Protein AF-W8TJI7-F1 (afdb_monomer_lite)

Secondary structure (DSSP, 8-state):
-PPPHHHHHHHHHHHHHHHH-----GGG---SS-GGG-S----HHHHHHHHHHHS----HHHHHHHHHHHHHHHHHHHHHHHHHHHHS-----HHHHHHHHHHHHHHHHHHHHHTT--HHHHHHHHHHHHHHH-TTS--HHHHHS---

Foldseek 3Di:
DDDDPVVVVVVVVVVVCVVPVDDDDCPPDPDPDDCPVPDDDDDQQNVLVVLVVPDDDDALVVLCVVLVVQLVVLVVVLVVLVCCVPPVVDPDDPVSNVVSVVSNSSSVSSNCVSVVHRPVVVVVVVVVVVCVQQVPHDDPVSVVVDDD

Sequence (148 aa):
MMLSKAQQHDLKECETMMETGEEKDCSLCSCNGCLADVITEMSFEKYQLEAERTAGSLDDRNRFLNFSMGLAGEAGEVVDYLKKVLWHGHEMDQDKLKKELGDVLWYVATIATTADLDLSEIAIANIEKLKKRYPEGFDEEKSIKRTE

Radius of gyration: 23.28 Å; chains: 1; bounding box: 67×34×43 Å

pLDDT: mean 82.6, std 20.75, range [37.5, 98.75]

Organism: NCBI:txid1286171

InterPro domains:
  IPR004518 NTP pyrophosphohydrolase MazG-like domain [PF03819] (70-138)
  IPR011379 NTP Pyrophosphohydrolase MazG-related, GP37 [cd11541] (46-134)
  IPR052555 dCTP Pyrophosphatase [PTHR46523] (66-148)

Structure (mmCIF, N/CA/C/O backbone):
data_AF-W8TJI7-F1
#
_entry.id   AF-W8TJI7-F1
#
loop_
_atom_site.group_PDB
_atom_site.id
_atom_site.type_symbol
_atom_site.label_atom_id
_atom_site.label_alt_id
_atom_site.label_comp_id
_atom_site.label_asym_id
_atom_site.label_entity_id
_atom_site.label_seq_id
_atom_site.pdbx_PDB_ins_code
_atom_site.Cartn_x
_atom_site.Cartn_y
_atom_site.Cartn_z
_atom_site.occupancy
_atom_site.B_iso_or_equiv
_atom_site.auth_seq_id
_atom_site.auth_comp_id
_atom_site.auth_asym_id
_atom_site.auth_atom_id
_atom_site.pdbx_PDB_model_num
ATOM 1 N N . MET A 1 1 ? 35.767 12.946 -4.001 1.00 41.53 1 MET A N 1
ATOM 2 C CA . MET A 1 1 ? 36.761 13.624 -3.137 1.00 41.53 1 MET A CA 1
ATOM 3 C C . MET A 1 1 ? 37.254 12.594 -2.131 1.00 41.53 1 MET A C 1
ATOM 5 O O . MET A 1 1 ? 36.415 12.027 -1.449 1.00 41.53 1 MET A O 1
ATOM 9 N N . MET A 1 2 ? 38.549 12.262 -2.099 1.00 37.50 2 MET A N 1
ATOM 10 C CA . MET A 1 2 ? 39.071 11.323 -1.094 1.00 37.50 2 MET A CA 1
ATOM 11 C C . MET A 1 2 ? 39.173 12.029 0.259 1.00 37.50 2 MET A C 1
ATOM 13 O O . MET A 1 2 ? 39.736 13.119 0.337 1.00 37.50 2 MET A O 1
ATOM 17 N N . LEU A 1 3 ? 38.623 11.409 1.303 1.00 47.28 3 LEU A N 1
ATOM 18 C CA . LEU A 1 3 ? 38.747 11.880 2.681 1.00 47.28 3 LEU A CA 1
ATOM 19 C C . LEU A 1 3 ? 40.212 11.835 3.126 1.00 47.28 3 LEU A C 1
ATOM 21 O O . LEU A 1 3 ? 40.950 10.913 2.766 1.00 47.28 3 LEU A O 1
ATOM 25 N N . SER A 1 4 ? 40.631 12.830 3.903 1.00 47.62 4 SER A N 1
ATOM 26 C CA . SER A 1 4 ? 41.978 12.891 4.473 1.00 47.62 4 SER A CA 1
ATOM 27 C C . SER A 1 4 ? 42.238 11.714 5.425 1.00 47.62 4 SER A C 1
ATOM 29 O O . SER A 1 4 ? 41.311 11.105 5.956 1.00 47.62 4 SER A O 1
ATOM 31 N N . LYS A 1 5 ? 43.513 11.385 5.671 1.00 52.94 5 LYS A N 1
ATOM 32 C CA . LYS A 1 5 ? 43.888 10.269 6.561 1.00 52.94 5 LYS A CA 1
ATOM 33 C C . LYS A 1 5 ? 43.371 10.434 7.996 1.00 52.94 5 LYS A C 1
ATOM 35 O O . LYS A 1 5 ? 43.099 9.427 8.633 1.00 52.94 5 LYS A O 1
ATOM 40 N N . ALA A 1 6 ? 43.208 11.672 8.469 1.00 50.75 6 ALA A N 1
ATOM 41 C CA . ALA A 1 6 ? 42.588 11.960 9.762 1.00 50.75 6 ALA A CA 1
ATOM 42 C C . ALA A 1 6 ? 41.098 11.578 9.754 1.00 50.75 6 ALA A C 1
ATOM 44 O O . ALA A 1 6 ? 40.656 10.805 10.590 1.00 50.75 6 ALA A O 1
ATOM 45 N N . GLN A 1 7 ? 40.366 11.976 8.709 1.00 53.03 7 GLN A N 1
ATOM 46 C CA . GLN A 1 7 ? 38.945 11.638 8.552 1.00 53.03 7 GLN A CA 1
ATOM 47 C C . GLN A 1 7 ? 38.700 10.127 8.389 1.00 53.03 7 GLN A C 1
ATOM 49 O O . GLN A 1 7 ? 37.669 9.623 8.815 1.00 53.03 7 GLN A O 1
ATOM 54 N N . GLN A 1 8 ? 39.638 9.388 7.784 1.00 52.72 8 GLN A N 1
ATOM 55 C CA . GLN A 1 8 ? 39.550 7.923 7.679 1.00 52.72 8 GLN A CA 1
ATOM 56 C C . GLN A 1 8 ? 39.871 7.200 8.998 1.00 52.72 8 GLN A C 1
ATOM 58 O O . GLN A 1 8 ? 39.386 6.091 9.207 1.00 52.72 8 GLN A O 1
ATOM 63 N N . HIS A 1 9 ? 40.693 7.799 9.866 1.00 51.41 9 HIS A N 1
ATOM 64 C CA . HIS A 1 9 ? 40.993 7.262 11.195 1.00 51.41 9 HIS A CA 1
ATOM 65 C C . HIS A 1 9 ? 39.769 7.384 12.114 1.00 51.41 9 HIS A C 1
ATOM 67 O O . HIS A 1 9 ? 39.364 6.394 12.717 1.00 51.41 9 HIS A O 1
ATOM 73 N N . ASP A 1 10 ? 39.116 8.549 12.103 1.00 54.31 10 ASP A N 1
ATOM 74 C CA . ASP A 1 10 ? 37.917 8.829 12.908 1.00 54.31 10 ASP A CA 1
ATOM 75 C C . ASP A 1 10 ? 36.719 7.937 12.520 1.00 54.31 10 ASP A C 1
ATOM 77 O O . ASP A 1 10 ? 35.942 7.515 13.377 1.00 54.31 10 ASP A O 1
ATOM 81 N N . LEU A 1 11 ? 36.592 7.585 11.233 1.00 52.94 11 LEU A N 1
ATOM 82 C CA . LEU A 1 11 ? 35.557 6.663 10.743 1.00 52.94 11 LEU A CA 1
ATOM 83 C C . LEU A 1 11 ? 35.745 5.229 11.258 1.00 52.94 11 LEU A C 1
ATOM 85 O O . LEU A 1 11 ? 34.771 4.59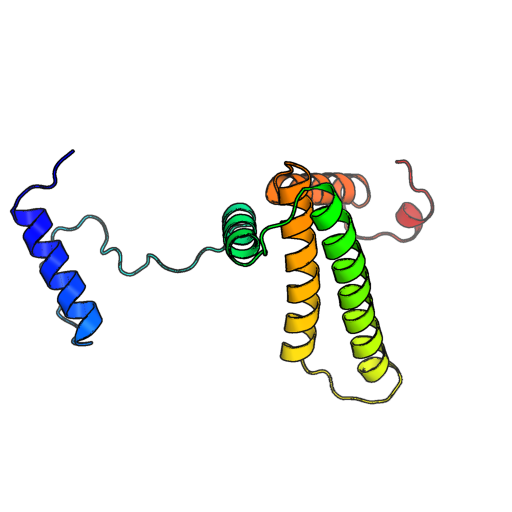6 11.652 1.00 52.94 11 LEU A O 1
ATOM 89 N N . LYS A 1 12 ? 36.986 4.725 11.300 1.00 57.09 12 LYS A N 1
ATOM 90 C CA . LYS A 1 12 ? 37.267 3.369 11.802 1.00 57.09 12 LYS A CA 1
ATOM 91 C C . LYS A 1 12 ? 37.040 3.243 13.302 1.00 57.09 12 LYS A C 1
ATOM 93 O O . LYS A 1 12 ? 36.591 2.196 13.767 1.00 57.09 12 LYS A O 1
ATOM 98 N N . GLU A 1 13 ? 37.341 4.292 14.062 1.00 56.28 13 GLU A N 1
ATOM 99 C CA . GLU A 1 13 ? 37.031 4.314 15.491 1.00 56.28 13 GLU A CA 1
ATOM 100 C C . GLU A 1 13 ? 35.513 4.326 15.724 1.00 56.28 13 GLU A C 1
ATOM 102 O O . GLU A 1 13 ? 35.039 3.556 16.556 1.00 56.28 13 GLU A O 1
ATOM 107 N N . CYS A 1 14 ? 34.739 5.069 14.920 1.00 50.31 14 CYS A N 1
ATOM 108 C CA . CYS A 1 14 ? 33.270 5.036 14.967 1.00 50.31 14 CYS A CA 1
ATOM 109 C C . CYS A 1 14 ? 32.677 3.667 14.590 1.00 50.31 14 CYS A C 1
ATOM 111 O O . CYS A 1 14 ? 31.751 3.207 15.254 1.00 50.31 14 CYS A O 1
ATOM 113 N N . GLU A 1 15 ? 33.202 2.997 13.559 1.00 53.31 15 GLU A N 1
ATOM 114 C CA . GLU A 1 15 ? 32.768 1.638 13.191 1.00 53.31 15 GLU A CA 1
ATOM 115 C C . GLU A 1 15 ? 33.032 0.646 14.335 1.00 53.31 15 GLU A C 1
ATOM 117 O O . GLU A 1 15 ? 32.158 -0.140 14.689 1.00 53.31 15 GLU A O 1
ATOM 122 N N . THR A 1 16 ? 34.192 0.758 14.993 1.00 49.78 16 THR A N 1
ATOM 123 C CA . THR A 1 16 ? 34.543 -0.084 16.149 1.00 49.78 16 THR A CA 1
ATOM 124 C C . THR A 1 16 ? 33.641 0.205 17.362 1.00 49.78 16 THR A C 1
ATOM 126 O O . THR A 1 16 ? 33.297 -0.712 18.103 1.00 49.78 16 THR A O 1
ATOM 129 N N . MET A 1 17 ? 33.204 1.457 17.557 1.00 51.28 17 MET A N 1
ATOM 130 C CA . MET A 1 17 ? 32.268 1.845 18.628 1.00 51.28 17 MET A CA 1
ATOM 131 C C . MET A 1 17 ? 30.871 1.229 18.456 1.00 51.28 17 MET A C 1
ATOM 133 O O . MET A 1 17 ? 30.253 0.841 19.449 1.00 51.28 17 MET A O 1
ATOM 137 N N . MET A 1 18 ? 30.381 1.104 17.216 1.00 48.44 18 MET A N 1
ATOM 138 C CA . MET A 1 18 ? 29.086 0.463 16.931 1.00 48.44 18 MET A CA 1
ATOM 139 C C . MET A 1 18 ? 29.101 -1.048 17.211 1.00 48.44 18 MET A C 1
ATOM 141 O O . MET A 1 18 ? 28.050 -1.625 17.486 1.00 48.44 18 MET A O 1
ATOM 145 N N . GLU A 1 19 ? 30.274 -1.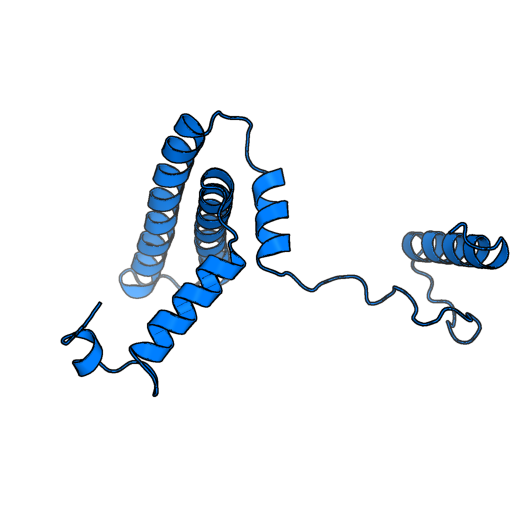686 17.180 1.00 50.38 19 GLU A N 1
ATOM 146 C CA . GLU A 1 19 ? 30.431 -3.121 17.448 1.00 50.38 19 GLU A CA 1
ATOM 147 C C . GLU A 1 19 ? 30.593 -3.448 18.943 1.00 50.38 19 GLU A C 1
ATOM 149 O O . GLU A 1 19 ? 30.190 -4.529 19.376 1.00 50.38 19 GLU A O 1
ATOM 154 N N . THR A 1 20 ? 31.164 -2.541 19.746 1.00 50.03 20 THR A N 1
ATOM 155 C CA . THR A 1 20 ? 31.488 -2.809 21.162 1.00 50.03 20 THR A CA 1
ATOM 156 C C . THR A 1 20 ? 30.518 -2.196 22.170 1.00 50.03 20 THR A C 1
ATOM 158 O O . THR A 1 20 ? 30.493 -2.640 23.317 1.00 50.03 20 THR A O 1
ATOM 161 N N . GLY A 1 21 ? 29.706 -1.209 21.772 1.00 48.09 21 GLY A N 1
ATOM 162 C CA . GLY A 1 21 ? 28.688 -0.600 22.638 1.00 48.09 21 GLY A CA 1
ATOM 163 C C . GLY A 1 21 ? 29.239 0.230 23.806 1.00 48.09 21 GLY A C 1
ATOM 164 O O . GLY A 1 21 ? 28.504 0.518 24.748 1.00 48.09 21 GLY A O 1
ATOM 165 N N . GLU A 1 22 ? 30.516 0.618 23.774 1.00 44.28 22 GLU A N 1
ATOM 166 C CA . GLU A 1 22 ? 31.102 1.522 24.768 1.00 44.28 22 GLU A CA 1
ATOM 167 C C . GLU A 1 22 ? 30.930 2.987 24.329 1.00 44.28 22 GLU A C 1
ATOM 169 O O . GLU A 1 22 ? 31.551 3.437 23.363 1.00 44.28 22 GLU A O 1
ATOM 174 N N . GLU A 1 23 ? 30.111 3.757 25.054 1.00 44.56 23 GLU A N 1
ATOM 175 C CA . GLU A 1 23 ? 30.013 5.211 24.877 1.00 44.56 23 GLU A CA 1
ATOM 176 C C . GLU A 1 23 ? 31.343 5.873 25.264 1.00 44.56 23 GLU A C 1
ATOM 178 O O . GLU A 1 23 ? 31.735 5.900 26.434 1.00 44.56 23 GLU A O 1
ATOM 183 N N . LYS A 1 24 ? 32.046 6.440 24.280 1.00 50.00 24 LYS A N 1
ATOM 184 C CA . LYS A 1 24 ? 33.156 7.364 24.530 1.00 50.00 24 LYS A CA 1
ATOM 185 C C . LYS A 1 24 ? 32.695 8.794 24.311 1.00 50.00 24 LYS A C 1
ATOM 187 O O . LYS A 1 24 ? 31.971 9.085 23.364 1.00 50.00 24 LYS A O 1
ATOM 192 N N . ASP A 1 25 ? 33.140 9.668 25.211 1.00 45.88 25 ASP A N 1
ATOM 193 C CA . ASP A 1 25 ? 32.837 11.094 25.218 1.00 45.88 25 ASP A CA 1
ATOM 194 C C . ASP A 1 25 ? 33.196 11.734 23.863 1.00 45.88 25 ASP A C 1
ATOM 196 O O . ASP A 1 25 ? 34.364 11.887 23.499 1.00 45.88 25 ASP A O 1
ATOM 200 N N . CYS A 1 26 ? 32.155 12.078 23.104 1.00 51.66 26 CYS A N 1
ATOM 201 C CA . CYS A 1 26 ? 32.226 12.621 21.749 1.00 51.66 26 CYS A CA 1
ATOM 202 C C . CYS A 1 26 ? 32.714 14.087 21.718 1.00 51.66 26 CYS A C 1
ATOM 204 O O . CYS A 1 26 ? 32.811 14.691 20.649 1.00 51.66 26 CYS A O 1
ATOM 206 N N . SER A 1 27 ? 33.058 14.675 22.869 1.00 53.50 27 SER A N 1
ATOM 207 C CA . SER A 1 27 ? 33.533 16.060 22.996 1.00 53.50 27 SER A CA 1
ATOM 208 C C . SER A 1 27 ? 34.869 16.352 22.292 1.00 53.50 27 SER A C 1
ATOM 210 O O . SER A 1 27 ? 35.213 17.517 22.084 1.00 53.50 27 SER A O 1
ATOM 212 N N . LEU A 1 28 ? 35.614 15.314 21.898 1.00 50.50 28 LEU A N 1
ATOM 213 C CA . LEU A 1 28 ? 36.931 15.428 21.261 1.00 50.50 28 LEU A CA 1
ATOM 214 C C . LEU A 1 28 ? 36.913 15.229 19.734 1.00 50.50 28 LEU A C 1
ATOM 216 O O . LEU A 1 28 ? 37.942 15.439 19.088 1.00 50.50 28 LEU A O 1
ATOM 220 N N . CYS A 1 29 ? 35.778 14.844 19.138 1.00 53.41 29 CYS A N 1
ATOM 221 C CA . CYS A 1 29 ? 35.687 14.596 17.699 1.00 53.41 29 CYS A CA 1
ATOM 222 C C . CYS A 1 29 ? 35.285 15.874 16.943 1.00 53.41 29 CYS A C 1
ATOM 224 O O . CYS A 1 29 ? 34.262 16.488 17.227 1.00 53.41 29 CYS A O 1
ATOM 226 N N . SER A 1 30 ? 36.078 16.264 15.942 1.00 50.09 30 SER A N 1
ATOM 227 C CA . SER A 1 30 ? 35.833 17.452 15.101 1.00 50.09 30 SER A CA 1
ATOM 228 C C . SER A 1 30 ? 34.964 17.160 13.866 1.00 50.09 30 SER A C 1
ATOM 230 O O . SER A 1 30 ? 35.029 17.872 12.861 1.00 50.09 30 SER A O 1
ATOM 232 N N . CYS A 1 31 ? 34.141 16.107 13.917 1.00 53.06 31 CYS A N 1
ATOM 233 C CA . CYS A 1 31 ? 33.189 15.807 12.854 1.00 53.06 31 CYS A CA 1
ATOM 234 C C . CYS A 1 31 ? 31.999 16.790 12.909 1.00 53.06 31 CYS A C 1
ATOM 236 O O . CYS A 1 31 ? 31.412 17.027 13.962 1.00 53.06 31 CYS A O 1
ATOM 238 N N . ASN A 1 32 ? 31.648 17.395 11.768 1.00 51.62 32 ASN A N 1
ATOM 239 C CA . ASN A 1 32 ? 30.509 18.316 11.619 1.00 51.62 32 ASN A CA 1
ATOM 240 C C . ASN A 1 32 ? 29.166 17.562 11.679 1.00 51.62 32 ASN A C 1
ATOM 242 O O . ASN A 1 32 ? 28.433 17.490 10.695 1.00 51.62 32 ASN A O 1
ATOM 246 N N . GLY A 1 33 ? 28.857 17.001 12.843 1.00 49.00 33 GLY A N 1
ATOM 247 C CA . GLY A 1 33 ? 27.701 16.145 13.057 1.00 49.00 33 GLY A CA 1
ATOM 248 C C . GLY A 1 33 ? 28.136 14.691 13.055 1.00 49.00 33 GLY A C 1
ATOM 249 O O . GLY A 1 33 ? 28.423 14.104 12.012 1.00 49.00 33 GLY A O 1
ATOM 250 N N . CYS A 1 34 ? 28.193 14.118 14.253 1.00 45.19 34 CYS A N 1
ATOM 251 C CA . CYS A 1 34 ? 28.269 12.683 14.434 1.00 45.19 34 CYS A CA 1
ATOM 252 C C . CYS A 1 34 ? 27.088 12.080 13.660 1.00 45.19 34 CYS A C 1
ATOM 254 O O . CYS A 1 34 ? 25.940 12.442 13.911 1.00 45.19 34 CYS A O 1
ATOM 256 N N . LEU A 1 35 ? 27.353 11.176 12.715 1.00 50.62 35 LEU A N 1
ATOM 257 C CA . LEU A 1 35 ? 26.354 10.428 11.930 1.00 50.62 35 LEU A CA 1
ATOM 258 C C . LEU A 1 35 ? 25.490 9.488 12.813 1.00 50.62 35 LEU A C 1
ATOM 260 O O . LEU A 1 35 ? 24.905 8.528 12.319 1.00 50.62 35 LEU A O 1
ATOM 264 N N . ALA A 1 36 ? 25.423 9.748 14.120 1.00 45.78 36 ALA A N 1
ATOM 265 C CA . ALA A 1 36 ? 24.707 8.979 15.127 1.00 45.78 36 ALA A CA 1
ATOM 266 C C . ALA A 1 36 ? 23.180 9.171 15.059 1.00 45.78 36 ALA A C 1
ATOM 268 O O . ALA A 1 36 ? 22.459 8.359 15.625 1.00 45.78 36 ALA A O 1
ATOM 269 N N . ASP A 1 37 ? 22.692 10.157 14.295 1.00 43.66 37 ASP A N 1
ATOM 270 C CA . ASP A 1 37 ? 21.260 10.333 13.998 1.00 43.66 37 ASP A CA 1
ATOM 271 C C . ASP A 1 37 ? 20.847 9.776 12.613 1.00 43.66 37 ASP A C 1
ATOM 273 O O . ASP A 1 37 ? 19.725 9.995 12.156 1.00 43.66 37 ASP A O 1
ATOM 277 N N . VAL A 1 38 ? 21.718 9.044 11.897 1.00 46.44 38 VAL A N 1
ATOM 278 C CA . VAL A 1 38 ? 21.436 8.551 10.524 1.00 46.44 38 VAL A CA 1
ATOM 279 C C . VAL A 1 38 ? 20.690 7.213 10.518 1.00 46.44 38 VAL A C 1
ATOM 281 O O . VAL A 1 38 ? 21.024 6.281 9.796 1.00 46.44 38 VAL A O 1
ATOM 284 N N . ILE A 1 39 ? 19.616 7.122 11.293 1.00 55.62 39 ILE A N 1
ATOM 285 C CA . ILE A 1 39 ? 18.483 6.239 10.999 1.00 55.62 39 ILE A CA 1
ATOM 286 C C . ILE A 1 39 ? 17.255 7.064 11.421 1.00 55.62 39 ILE A C 1
ATOM 288 O O . ILE A 1 39 ? 17.177 7.475 12.570 1.00 55.62 39 ILE A O 1
ATOM 292 N N . THR A 1 40 ? 16.292 7.438 10.570 1.00 57.28 40 THR A N 1
ATOM 293 C CA . THR A 1 40 ? 15.034 6.662 10.451 1.00 57.28 40 THR A CA 1
ATOM 294 C C . THR A 1 40 ? 13.928 7.379 9.646 1.00 57.28 40 THR A C 1
ATOM 296 O O . THR A 1 40 ? 12.775 6.982 9.752 1.00 57.28 40 THR A O 1
ATOM 299 N N . GLU A 1 41 ? 14.175 8.401 8.819 1.00 76.50 41 GLU A N 1
ATOM 300 C CA . GLU A 1 41 ? 13.048 8.936 8.026 1.00 76.50 41 GLU A CA 1
ATOM 301 C C . GLU A 1 41 ? 12.701 7.971 6.871 1.00 76.50 41 GLU A C 1
ATOM 303 O O . GLU A 1 41 ? 13.560 7.590 6.062 1.00 76.50 41 GLU A O 1
ATOM 308 N N . MET A 1 42 ? 11.452 7.492 6.854 1.00 89.44 42 MET A N 1
ATOM 309 C CA . MET A 1 42 ? 10.884 6.656 5.795 1.00 89.44 42 MET A CA 1
ATOM 310 C C . MET A 1 42 ? 10.013 7.538 4.901 1.00 89.44 42 MET A C 1
ATOM 312 O O . MET A 1 42 ? 8.928 7.943 5.311 1.00 89.44 42 MET A O 1
ATOM 316 N N . SER A 1 43 ? 10.491 7.826 3.689 1.00 94.81 43 SER A N 1
ATOM 317 C CA . SER A 1 43 ? 9.713 8.504 2.648 1.00 94.81 43 SER A CA 1
ATOM 318 C C . SER A 1 43 ? 8.995 7.490 1.749 1.00 94.81 43 SER A C 1
ATOM 320 O O . SER A 1 43 ? 9.326 6.302 1.773 1.00 94.81 43 SER A O 1
ATOM 322 N N . PHE A 1 44 ? 8.023 7.931 0.944 1.00 96.12 44 PHE A N 1
ATOM 323 C CA . PHE A 1 44 ? 7.344 7.038 -0.004 1.00 96.12 44 PHE A CA 1
ATOM 324 C C . PHE A 1 44 ? 8.286 6.541 -1.102 1.00 96.12 44 PHE A C 1
ATOM 326 O O . PHE A 1 44 ? 8.187 5.374 -1.473 1.00 96.12 44 PHE A O 1
ATOM 333 N N . GLU A 1 45 ? 9.248 7.354 -1.544 1.00 94.88 45 GLU A N 1
ATOM 334 C CA . GLU A 1 45 ? 10.274 6.929 -2.504 1.00 94.88 45 GLU A CA 1
ATOM 335 C C . GLU A 1 45 ? 11.141 5.819 -1.898 1.00 94.88 45 GLU A C 1
ATOM 337 O O . GLU A 1 45 ? 11.338 4.763 -2.499 1.00 94.88 45 GLU A O 1
ATOM 342 N N . LYS A 1 46 ? 11.623 6.018 -0.662 1.00 95.75 46 LYS A N 1
ATOM 343 C CA . LYS A 1 46 ? 12.433 5.018 0.046 1.00 95.75 46 LYS A CA 1
ATOM 344 C C . LYS A 1 46 ? 11.641 3.742 0.318 1.00 95.75 46 LYS A C 1
ATOM 346 O O . LYS A 1 46 ? 12.167 2.647 0.137 1.00 95.75 46 LYS A O 1
ATOM 351 N N . TYR A 1 47 ? 10.382 3.877 0.724 1.00 97.06 47 TYR A N 1
ATOM 352 C CA . TYR A 1 47 ? 9.495 2.742 0.940 1.00 97.06 47 TYR A CA 1
ATOM 353 C C . TYR A 1 47 ? 9.263 1.958 -0.355 1.00 97.06 47 TYR A C 1
ATOM 355 O O . TYR A 1 47 ? 9.388 0.737 -0.347 1.00 97.06 47 TYR A O 1
ATOM 363 N N . GLN A 1 48 ? 8.975 2.640 -1.467 1.00 98.19 48 GLN A N 1
ATOM 364 C CA . GLN A 1 48 ? 8.758 2.010 -2.769 1.00 98.19 48 GLN A CA 1
ATOM 365 C C . GLN A 1 48 ? 9.998 1.235 -3.233 1.00 98.19 48 GLN A C 1
ATOM 367 O O . GLN A 1 48 ? 9.867 0.099 -3.690 1.00 98.19 48 GLN A O 1
ATOM 372 N N . LEU A 1 49 ? 11.197 1.799 -3.047 1.00 96.94 49 LEU A N 1
ATOM 373 C CA . LEU A 1 49 ? 12.464 1.119 -3.338 1.00 96.94 49 LEU A CA 1
ATOM 374 C C . LEU A 1 49 ? 12.667 -0.139 -2.476 1.00 96.94 49 LEU A C 1
ATOM 376 O O . LEU A 1 49 ? 13.028 -1.194 -3.000 1.00 96.94 49 LEU A O 1
ATOM 380 N N . GLU A 1 50 ? 12.422 -0.056 -1.166 1.00 97.31 50 GLU A N 1
ATOM 381 C CA . GLU A 1 50 ? 12.552 -1.214 -0.270 1.00 97.31 50 GLU A CA 1
ATOM 382 C C . GLU A 1 50 ? 11.492 -2.290 -0.538 1.00 97.31 50 GLU A C 1
ATOM 384 O O . GLU A 1 50 ? 11.806 -3.480 -0.485 1.00 97.31 50 GLU A O 1
ATOM 389 N N . ALA A 1 51 ? 10.261 -1.897 -0.874 1.00 97.44 51 ALA A N 1
ATOM 390 C CA . ALA A 1 51 ? 9.209 -2.823 -1.281 1.00 97.44 51 ALA A CA 1
ATOM 391 C C . ALA A 1 51 ? 9.610 -3.558 -2.568 1.00 97.44 51 ALA A C 1
ATOM 393 O O . ALA A 1 51 ? 9.576 -4.790 -2.612 1.00 97.44 51 ALA A O 1
ATOM 394 N N . GLU A 1 52 ? 10.088 -2.828 -3.578 1.00 97.06 52 GLU A N 1
ATOM 395 C CA . GLU A 1 52 ? 10.516 -3.412 -4.850 1.00 97.06 52 GLU A CA 1
ATOM 396 C C . GLU A 1 52 ? 11.673 -4.400 -4.681 1.00 97.06 52 GLU A C 1
ATOM 398 O O . GLU A 1 52 ? 11.679 -5.454 -5.312 1.00 97.06 52 GLU A O 1
ATOM 403 N N . ARG A 1 53 ? 12.620 -4.136 -3.773 1.00 97.12 53 ARG A N 1
ATOM 404 C CA . ARG A 1 53 ? 13.719 -5.071 -3.471 1.00 97.12 53 ARG A CA 1
ATOM 405 C C . ARG A 1 53 ? 13.225 -6.454 -3.027 1.00 97.12 53 ARG A C 1
ATOM 407 O O . ARG A 1 53 ? 13.943 -7.442 -3.174 1.00 97.12 53 ARG A O 1
ATOM 414 N N . THR A 1 54 ? 12.029 -6.523 -2.450 1.00 95.81 54 THR A N 1
ATOM 415 C CA . THR A 1 54 ? 11.400 -7.776 -2.006 1.00 95.81 54 THR A CA 1
ATOM 416 C C . THR A 1 54 ? 10.480 -8.399 -3.056 1.00 95.81 54 THR A C 1
ATOM 418 O O . THR A 1 54 ? 10.046 -9.539 -2.882 1.00 95.81 54 THR A O 1
ATOM 421 N N . ALA A 1 55 ? 10.201 -7.692 -4.154 1.00 93.69 55 ALA A N 1
ATOM 422 C CA . ALA A 1 55 ? 9.411 -8.219 -5.252 1.00 93.69 55 ALA A CA 1
ATOM 423 C C . ALA A 1 55 ? 10.200 -9.299 -6.014 1.00 93.69 55 ALA A C 1
ATOM 425 O O . ALA A 1 55 ? 11.399 -9.182 -6.272 1.00 93.69 55 ALA A O 1
ATOM 426 N N . GLY A 1 56 ? 9.519 -10.387 -6.377 1.00 89.50 56 GLY A N 1
ATOM 427 C CA . GLY A 1 56 ? 10.097 -11.418 -7.237 1.00 89.50 56 GLY A CA 1
ATOM 428 C C . GLY A 1 56 ? 10.307 -10.926 -8.675 1.00 89.50 56 GLY A C 1
ATOM 429 O O . GLY A 1 56 ? 9.723 -9.935 -9.110 1.00 89.50 56 GLY A O 1
ATOM 430 N N . SER A 1 57 ? 11.109 -11.660 -9.450 1.00 87.94 57 SER A N 1
ATOM 431 C CA . SER A 1 57 ? 11.331 -11.352 -10.867 1.00 87.94 57 SER A CA 1
ATOM 432 C C . SER A 1 57 ? 10.227 -11.961 -11.740 1.00 87.94 57 SER A C 1
ATOM 434 O O . SER A 1 57 ? 10.113 -13.182 -11.847 1.00 87.94 57 SER A O 1
ATOM 436 N N . LEU A 1 58 ? 9.414 -11.101 -12.350 1.00 90.19 58 LEU A N 1
ATOM 437 C CA . LEU A 1 58 ? 8.369 -11.415 -13.329 1.00 90.19 58 LEU A CA 1
ATOM 438 C C . LEU A 1 58 ? 8.354 -10.303 -14.391 1.00 90.19 58 LEU A C 1
ATOM 440 O O . LEU A 1 58 ? 8.776 -9.185 -14.102 1.00 90.19 58 LEU A O 1
ATOM 444 N N . ASP A 1 59 ? 7.851 -10.584 -15.594 1.00 96.12 59 ASP A N 1
ATOM 445 C CA . ASP A 1 59 ? 7.549 -9.534 -16.575 1.00 96.12 59 ASP A CA 1
ATOM 446 C C . ASP A 1 59 ? 6.336 -8.692 -16.146 1.00 96.12 59 ASP A C 1
ATOM 448 O O . ASP A 1 59 ? 5.487 -9.155 -15.379 1.00 96.12 59 ASP A O 1
ATOM 452 N N . ASP A 1 60 ? 6.223 -7.475 -16.679 1.00 96.50 60 ASP A N 1
ATOM 453 C CA . ASP A 1 60 ? 5.221 -6.485 -16.259 1.00 96.50 60 ASP A CA 1
ATOM 454 C C . ASP A 1 60 ? 3.784 -7.008 -16.319 1.00 96.50 60 ASP A C 1
ATOM 456 O O . ASP A 1 60 ? 2.989 -6.759 -15.412 1.00 96.50 60 ASP A O 1
ATOM 460 N N . ARG A 1 61 ? 3.434 -7.798 -17.344 1.00 97.62 61 ARG A N 1
ATOM 461 C CA . ARG A 1 61 ? 2.085 -8.368 -17.458 1.00 97.62 61 ARG A CA 1
ATOM 462 C C . ARG A 1 61 ? 1.799 -9.304 -16.289 1.00 97.62 61 ARG A C 1
ATOM 464 O O . ARG A 1 61 ? 0.723 -9.230 -15.693 1.00 97.62 61 ARG A O 1
ATOM 471 N N . ASN A 1 62 ? 2.736 -10.190 -15.972 1.00 97.62 62 ASN A N 1
ATOM 472 C CA . ASN A 1 62 ? 2.588 -11.114 -14.853 1.00 97.62 62 ASN A CA 1
ATOM 473 C C . ASN A 1 62 ? 2.666 -10.402 -13.497 1.00 97.62 62 ASN A C 1
ATOM 475 O O . ASN A 1 62 ? 1.941 -10.793 -12.583 1.00 97.62 62 ASN A O 1
ATOM 479 N N . ARG A 1 63 ? 3.455 -9.327 -13.376 1.00 97.81 63 ARG A N 1
ATOM 480 C CA . ARG A 1 63 ? 3.465 -8.452 -12.193 1.00 97.81 63 ARG A CA 1
ATOM 481 C C . ARG A 1 63 ? 2.100 -7.808 -11.967 1.00 97.81 63 ARG A C 1
ATOM 483 O O . ARG A 1 63 ? 1.546 -7.961 -10.884 1.00 97.81 63 ARG A O 1
ATOM 490 N N . PHE A 1 64 ? 1.501 -7.183 -12.983 1.00 98.25 64 PHE A N 1
ATOM 491 C CA . PHE A 1 64 ? 0.164 -6.590 -12.859 1.00 98.25 64 PHE A CA 1
ATOM 492 C C . PHE A 1 64 ? -0.895 -7.614 -12.459 1.00 98.25 64 PHE A C 1
ATOM 494 O O . PHE A 1 64 ? -1.695 -7.342 -11.565 1.00 98.25 64 PHE A O 1
ATOM 501 N N . LEU A 1 65 ? -0.903 -8.794 -13.085 1.00 97.94 65 LEU A N 1
ATOM 502 C CA . LEU A 1 65 ? -1.841 -9.858 -12.723 1.00 97.94 65 LEU A CA 1
ATOM 503 C C . LEU A 1 65 ? -1.644 -10.292 -11.268 1.00 97.94 65 LEU A C 1
ATOM 505 O O . LEU A 1 65 ? -2.601 -10.289 -10.500 1.00 97.94 65 LEU A O 1
ATOM 509 N N . ASN A 1 66 ? -0.413 -10.625 -10.883 1.00 97.62 66 ASN A N 1
ATOM 510 C CA . ASN A 1 66 ? -0.104 -11.109 -9.543 1.00 97.62 66 ASN A CA 1
ATOM 511 C C . ASN A 1 66 ? -0.426 -10.054 -8.474 1.00 97.62 66 ASN A C 1
ATOM 513 O O . ASN A 1 66 ? -1.227 -10.295 -7.574 1.00 97.62 66 ASN A O 1
ATOM 517 N N . PHE A 1 67 ? 0.132 -8.853 -8.611 1.00 98.31 67 PHE A N 1
ATOM 518 C CA . PHE A 1 67 ? 0.027 -7.818 -7.589 1.00 98.31 67 PHE A CA 1
ATOM 519 C C . PHE A 1 67 ? -1.379 -7.230 -7.474 1.00 98.31 67 PHE A C 1
ATOM 521 O O . PHE A 1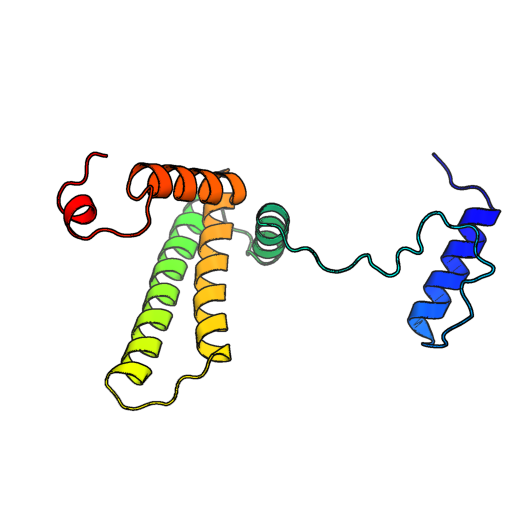 67 ? -1.797 -6.901 -6.370 1.00 98.31 67 PHE A O 1
ATOM 528 N N . SER A 1 68 ? -2.152 -7.144 -8.564 1.00 98.19 68 SER A N 1
ATOM 529 C CA . SER A 1 68 ? -3.553 -6.697 -8.471 1.00 98.19 68 SER A CA 1
ATOM 530 C C . SER A 1 68 ? -4.445 -7.703 -7.740 1.00 98.19 68 SER A C 1
ATOM 532 O O . SER A 1 68 ? -5.305 -7.300 -6.955 1.00 98.19 68 SER A O 1
ATOM 534 N N . MET A 1 69 ? -4.229 -9.007 -7.951 1.00 98.31 69 MET A N 1
ATOM 535 C CA . MET A 1 69 ? -4.924 -10.053 -7.197 1.00 98.31 69 MET A CA 1
ATOM 536 C C . MET A 1 69 ? -4.501 -10.051 -5.726 1.00 98.31 69 MET A C 1
ATOM 538 O O . MET A 1 69 ? -5.363 -10.156 -4.856 1.00 98.31 69 MET A O 1
ATOM 542 N N . GLY A 1 70 ? -3.205 -9.874 -5.457 1.00 98.38 70 GLY A N 1
ATOM 543 C CA . GLY A 1 70 ? -2.670 -9.714 -4.106 1.00 98.38 70 GLY A CA 1
ATOM 544 C C . GLY A 1 70 ? -3.297 -8.528 -3.375 1.00 98.38 70 GLY A C 1
ATOM 545 O O . GLY A 1 70 ? -3.889 -8.713 -2.319 1.00 98.38 70 GLY A O 1
ATOM 546 N N . LEU A 1 71 ? -3.313 -7.345 -3.998 1.00 98.69 71 LEU A N 1
ATOM 547 C CA . LEU A 1 71 ? -3.960 -6.144 -3.456 1.00 98.69 71 LEU A CA 1
ATOM 548 C C . LEU A 1 71 ? -5.423 -6.391 -3.059 1.00 98.69 71 LEU A C 1
ATOM 550 O O . LEU A 1 71 ? -5.863 -5.958 -1.994 1.00 98.69 71 LEU A O 1
ATOM 554 N N . ALA A 1 72 ? -6.187 -7.075 -3.917 1.00 98.69 72 ALA A N 1
ATOM 555 C CA . ALA A 1 72 ? -7.575 -7.418 -3.623 1.00 98.69 72 ALA A CA 1
ATOM 556 C C . ALA A 1 72 ? -7.695 -8.404 -2.448 1.00 98.69 72 ALA A C 1
ATOM 558 O O . ALA A 1 72 ? -8.620 -8.276 -1.642 1.00 98.69 72 ALA A O 1
ATOM 559 N N . GLY A 1 73 ? -6.766 -9.358 -2.345 1.00 98.62 73 GLY A N 1
ATOM 560 C CA . GLY A 1 73 ? -6.653 -10.287 -1.223 1.00 98.62 73 GLY A CA 1
ATOM 561 C C . GLY A 1 73 ? -6.441 -9.560 0.101 1.00 98.62 73 GLY A C 1
ATOM 562 O O . GLY A 1 73 ? -7.279 -9.689 0.992 1.00 98.62 73 GLY A O 1
ATOM 563 N N . GLU A 1 74 ? -5.409 -8.718 0.189 1.00 98.56 74 GLU A N 1
ATOM 564 C CA . GLU A 1 74 ? -5.066 -8.008 1.432 1.00 98.56 74 GLU A CA 1
ATOM 565 C C . GLU A 1 74 ? -6.147 -7.008 1.849 1.00 98.56 74 GLU A C 1
ATOM 567 O O . GLU A 1 74 ? -6.491 -6.887 3.025 1.00 98.56 74 GLU A O 1
ATOM 572 N N . ALA A 1 75 ? -6.783 -6.335 0.883 1.00 98.69 75 ALA A N 1
ATOM 573 C CA . ALA A 1 75 ? -7.955 -5.512 1.169 1.00 98.69 75 ALA A CA 1
ATOM 574 C C . ALA A 1 75 ? -9.101 -6.348 1.772 1.00 98.69 75 ALA A C 1
ATOM 576 O O . ALA A 1 75 ? -9.805 -5.890 2.678 1.00 98.69 75 ALA A O 1
ATOM 577 N N . GLY A 1 76 ? -9.281 -7.583 1.298 1.00 98.62 76 GLY A N 1
ATOM 578 C CA . GLY A 1 76 ? -10.212 -8.551 1.871 1.00 98.62 76 GLY A CA 1
ATOM 579 C C . GLY A 1 76 ? -9.843 -8.963 3.297 1.00 98.62 76 GLY A C 1
ATOM 580 O O . GLY A 1 76 ? -10.740 -9.071 4.136 1.00 98.62 76 GLY A O 1
ATOM 581 N N . GLU A 1 77 ? -8.554 -9.133 3.599 1.00 98.62 77 GLU A N 1
ATOM 582 C CA . GLU A 1 77 ? -8.073 -9.457 4.949 1.00 98.62 77 GLU A CA 1
ATOM 583 C C . GLU A 1 77 ? -8.331 -8.311 5.935 1.00 98.62 77 GLU A C 1
ATOM 585 O O . GLU A 1 77 ? -8.875 -8.548 7.019 1.00 98.62 77 GLU A O 1
ATOM 590 N N . VAL A 1 78 ? -8.076 -7.060 5.529 1.00 98.69 78 VAL A N 1
ATOM 591 C CA . VAL A 1 78 ? -8.436 -5.863 6.314 1.00 98.69 78 VAL A CA 1
ATOM 592 C C . VAL A 1 78 ? -9.935 -5.856 6.631 1.00 98.69 78 VAL A C 1
ATOM 594 O O . VAL A 1 78 ? -10.336 -5.652 7.782 1.00 98.69 78 VAL A O 1
ATOM 597 N N . VAL A 1 79 ? -10.783 -6.110 5.628 1.00 98.44 79 VAL A N 1
ATOM 598 C CA . VAL A 1 79 ? -12.244 -6.140 5.798 1.00 98.44 79 VAL A CA 1
ATOM 599 C C . VAL A 1 79 ? -12.679 -7.280 6.717 1.00 98.44 79 VAL A C 1
ATOM 601 O O . VAL A 1 79 ? -13.498 -7.063 7.613 1.00 98.44 79 VAL A O 1
ATOM 604 N N . ASP A 1 80 ? -12.157 -8.493 6.528 1.00 98.44 80 ASP A N 1
ATOM 605 C CA . ASP A 1 80 ? -12.508 -9.644 7.363 1.00 98.44 80 ASP A CA 1
ATOM 606 C C . ASP A 1 80 ? -12.079 -9.439 8.820 1.00 98.44 80 ASP A C 1
ATOM 608 O O . ASP A 1 80 ? -12.832 -9.771 9.744 1.00 98.44 80 ASP A O 1
ATOM 612 N N . TYR A 1 81 ? -10.907 -8.840 9.028 1.00 98.31 81 TYR A N 1
ATOM 613 C CA . TYR A 1 81 ? -10.406 -8.518 10.351 1.00 98.31 81 TYR A CA 1
ATOM 614 C C . TYR A 1 81 ? -11.291 -7.489 11.063 1.00 98.31 81 TYR A C 1
ATOM 616 O O . TYR A 1 81 ? -11.817 -7.777 12.142 1.00 98.31 81 TYR A O 1
ATOM 624 N N . LEU A 1 82 ? -11.543 -6.335 10.436 1.00 98.19 82 LEU A N 1
ATOM 625 C CA . LEU A 1 82 ? -12.433 -5.315 10.999 1.00 98.19 82 LEU A CA 1
ATOM 626 C C . LEU A 1 82 ? -13.836 -5.871 11.234 1.00 98.19 82 LEU A C 1
ATOM 628 O O . LEU A 1 82 ? -14.467 -5.541 12.235 1.00 98.19 82 LEU A O 1
ATOM 632 N N . LYS A 1 83 ? -14.311 -6.7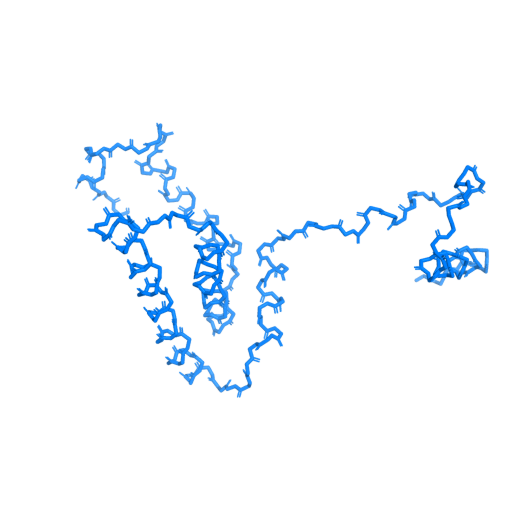75 10.370 1.00 98.19 83 LYS A N 1
ATOM 633 C CA . LYS A 1 83 ? -15.612 -7.414 10.552 1.00 98.19 83 LYS A CA 1
ATOM 634 C C . LYS A 1 83 ? -15.688 -8.239 11.836 1.00 98.19 83 LYS A C 1
ATOM 636 O O . LYS A 1 83 ? -16.682 -8.160 12.559 1.00 98.19 83 LYS A O 1
ATOM 641 N N . LYS A 1 84 ? -14.640 -9.007 12.142 1.00 97.94 84 LYS A N 1
ATOM 642 C CA . LYS A 1 84 ? -14.549 -9.788 13.387 1.00 97.94 84 LYS A CA 1
ATOM 643 C C . LYS A 1 84 ? -14.534 -8.885 14.622 1.00 97.94 84 LYS A C 1
ATOM 645 O O . LYS A 1 84 ? -15.228 -9.184 15.592 1.00 97.94 84 LYS A O 1
ATOM 650 N N . VAL A 1 85 ? -13.803 -7.771 14.563 1.00 97.81 85 VAL A N 1
ATOM 651 C CA . VAL A 1 85 ? -13.740 -6.791 15.659 1.00 97.81 85 VAL A CA 1
ATOM 652 C C . VAL A 1 85 ? -15.094 -6.107 15.868 1.00 97.81 85 VAL A C 1
ATOM 654 O O . VAL A 1 85 ? -15.625 -6.100 16.974 1.00 97.81 85 VAL A O 1
ATOM 657 N N . LEU A 1 86 ? -15.696 -5.577 14.803 1.00 97.44 86 LEU A N 1
ATOM 658 C CA . LEU A 1 86 ? -16.882 -4.722 14.901 1.00 97.44 86 LEU A CA 1
ATOM 659 C C . LEU A 1 86 ? -18.192 -5.491 15.111 1.00 97.44 86 LEU A C 1
ATOM 661 O O . LEU A 1 86 ? -19.093 -4.971 15.766 1.00 97.44 86 LEU A O 1
ATOM 665 N N . TRP A 1 87 ? -18.321 -6.707 14.567 1.00 96.31 87 TRP A N 1
ATOM 666 C CA . TRP A 1 87 ? -19.595 -7.443 14.582 1.00 96.31 87 TRP A CA 1
ATOM 667 C C . TRP A 1 87 ? -19.539 -8.818 15.246 1.00 96.31 87 TRP A C 1
ATOM 669 O O . TRP A 1 87 ? -20.596 -9.360 15.561 1.00 96.31 87 TRP A O 1
ATOM 679 N N . HIS A 1 88 ? -18.356 -9.395 15.480 1.00 97.25 88 HIS A N 1
ATOM 680 C CA . HIS A 1 88 ? -18.228 -10.703 16.144 1.00 97.25 88 HIS A CA 1
ATOM 681 C C . HIS A 1 88 ? -17.655 -10.612 17.569 1.00 97.25 88 HIS A C 1
ATOM 683 O O . HIS A 1 88 ? -17.453 -11.642 18.207 1.00 97.25 88 HIS A O 1
ATOM 689 N N . GLY A 1 89 ? -17.416 -9.398 18.081 1.00 96.12 89 GLY A N 1
ATOM 690 C CA . GLY A 1 89 ? -17.010 -9.160 19.470 1.00 96.12 89 GLY A CA 1
ATOM 691 C C . GLY A 1 89 ? -15.543 -9.471 19.777 1.00 96.12 89 GLY A C 1
ATOM 692 O O . GLY A 1 89 ? -15.209 -9.693 20.937 1.00 96.12 89 GLY A O 1
ATOM 693 N N . HIS A 1 90 ? -14.673 -9.515 18.763 1.00 97.00 90 HIS A N 1
ATOM 694 C CA . HIS A 1 90 ? -13.231 -9.646 18.982 1.00 97.00 90 HIS A CA 1
ATOM 695 C C . HIS A 1 90 ? -12.643 -8.322 19.492 1.00 97.00 90 HIS A C 1
ATOM 697 O O . HIS A 1 90 ? -13.061 -7.248 19.061 1.00 97.00 90 HIS A O 1
ATOM 703 N N . GLU A 1 91 ? -11.636 -8.392 20.363 1.00 97.69 91 GLU A N 1
ATOM 704 C CA . GLU A 1 91 ? -10.862 -7.208 20.743 1.00 97.69 91 GLU A CA 1
ATOM 705 C C . GLU A 1 91 ? -9.991 -6.722 19.577 1.00 97.69 91 GLU A C 1
ATOM 707 O O . GLU A 1 91 ? -9.526 -7.510 18.749 1.00 97.69 91 GLU A O 1
ATOM 712 N N . MET A 1 92 ? -9.782 -5.405 19.508 1.00 97.75 92 MET A N 1
ATOM 713 C CA . MET A 1 92 ? -8.930 -4.792 18.495 1.00 97.75 92 MET A CA 1
ATOM 714 C C . MET A 1 92 ? -7.453 -5.010 18.834 1.00 97.75 92 MET A C 1
ATOM 716 O O . MET A 1 92 ? -6.913 -4.386 19.744 1.00 97.75 92 MET A O 1
ATOM 720 N N . ASP A 1 93 ? -6.790 -5.821 18.026 1.00 97.69 93 ASP A N 1
ATOM 721 C CA . ASP A 1 93 ? -5.339 -5.912 17.903 1.00 97.69 93 ASP A CA 1
ATOM 722 C C . ASP A 1 93 ? -4.836 -4.905 16.844 1.00 97.69 93 ASP A C 1
ATOM 724 O O . ASP A 1 93 ? -5.122 -5.016 15.644 1.00 97.69 93 ASP A O 1
ATOM 728 N N . GLN A 1 94 ? -4.118 -3.878 17.300 1.00 97.50 94 GLN A N 1
ATOM 729 C CA . GLN A 1 94 ? -3.566 -2.829 16.438 1.00 97.50 94 GLN A CA 1
ATOM 730 C C . GLN A 1 94 ? -2.398 -3.329 15.584 1.00 97.50 94 GLN A C 1
ATOM 732 O O . GLN A 1 94 ? -2.242 -2.874 14.451 1.00 97.50 94 GLN A O 1
ATOM 737 N N . ASP A 1 95 ? -1.601 -4.269 16.092 1.00 97.94 95 ASP A N 1
ATOM 738 C CA . ASP A 1 95 ? -0.449 -4.802 15.365 1.00 97.94 95 ASP A CA 1
ATOM 739 C C . ASP A 1 95 ? -0.916 -5.658 14.194 1.00 97.94 95 ASP A C 1
ATOM 741 O O . ASP A 1 95 ? -0.376 -5.556 13.089 1.00 97.94 95 ASP A O 1
ATOM 745 N N . LYS A 1 96 ? -1.993 -6.420 14.397 1.00 97.50 96 LYS A N 1
ATOM 746 C CA . LYS A 1 96 ? -2.646 -7.136 13.306 1.00 97.50 96 LYS A CA 1
ATOM 747 C C . LYS A 1 96 ? -3.195 -6.189 12.240 1.00 97.50 96 LYS A C 1
ATOM 749 O O . LYS A 1 96 ? -2.913 -6.391 11.065 1.00 97.50 96 LYS A O 1
ATOM 754 N N . LEU A 1 97 ? -3.928 -5.138 12.622 1.00 98.19 97 LEU A N 1
ATOM 755 C CA . LEU A 1 97 ? -4.447 -4.167 11.646 1.00 98.19 97 LEU A CA 1
ATOM 756 C C . LEU A 1 97 ? -3.317 -3.490 10.864 1.00 98.19 97 LEU A C 1
ATOM 758 O O . LEU A 1 97 ? -3.404 -3.333 9.648 1.00 98.19 97 LEU A O 1
ATOM 762 N N . LYS A 1 98 ? -2.255 -3.092 11.571 1.00 98.06 98 LYS A N 1
ATOM 763 C CA . LYS A 1 98 ? -1.065 -2.481 10.979 1.00 98.06 98 LYS A CA 1
ATOM 764 C C . LYS A 1 98 ? -0.410 -3.407 9.959 1.00 98.06 98 LYS A C 1
ATOM 766 O O . LYS A 1 98 ? 0.035 -2.916 8.925 1.00 98.06 98 LYS A O 1
ATOM 771 N N . LYS A 1 99 ? -0.360 -4.711 10.237 1.00 98.19 99 LYS A N 1
ATOM 772 C CA . LYS A 1 99 ? 0.162 -5.711 9.308 1.00 98.19 99 LYS A CA 1
ATOM 773 C C . LYS A 1 99 ? -0.671 -5.767 8.024 1.00 98.19 99 LYS A C 1
ATOM 775 O O . LYS A 1 99 ? -0.109 -5.502 6.968 1.00 98.19 99 LYS A O 1
ATOM 780 N N . GLU A 1 100 ? -1.987 -5.975 8.118 1.00 98.38 100 GLU A N 1
ATOM 781 C CA . GLU A 1 100 ? -2.815 -6.123 6.905 1.00 98.38 100 GLU A CA 1
ATOM 782 C C . GLU A 1 100 ? -2.828 -4.824 6.068 1.00 98.38 100 GLU A C 1
ATOM 784 O O . GLU A 1 100 ? -2.791 -4.848 4.839 1.00 98.38 100 GLU A O 1
ATOM 789 N N . LEU A 1 101 ? -2.818 -3.650 6.718 1.00 98.56 101 LEU A N 1
ATOM 790 C CA . LEU A 1 101 ? -2.668 -2.361 6.024 1.00 98.56 101 LEU A CA 1
ATOM 791 C C . LEU A 1 101 ? -1.286 -2.197 5.374 1.00 98.56 101 LEU A C 1
ATOM 793 O O . LEU A 1 101 ? -1.170 -1.565 4.322 1.00 98.56 101 LEU A O 1
ATOM 797 N N . GLY A 1 102 ? -0.242 -2.737 6.001 1.00 98.19 102 GLY A N 1
ATOM 798 C CA . GLY A 1 102 ? 1.110 -2.769 5.454 1.00 98.19 102 GLY A CA 1
ATOM 799 C C . GLY A 1 102 ? 1.202 -3.637 4.201 1.00 98.19 102 GLY A C 1
ATOM 800 O O . GLY A 1 102 ? 1.815 -3.211 3.224 1.00 98.19 102 GLY A O 1
ATOM 801 N N . ASP A 1 103 ? 0.535 -4.790 4.198 1.00 98.56 103 ASP A N 1
ATOM 802 C CA . ASP A 1 103 ? 0.483 -5.695 3.047 1.00 98.56 103 ASP A CA 1
ATOM 803 C C . ASP A 1 103 ? -0.282 -5.045 1.873 1.00 98.56 103 ASP A C 1
ATOM 805 O O . ASP A 1 103 ? 0.192 -5.056 0.733 1.00 98.56 103 ASP A O 1
ATOM 809 N N . VAL A 1 104 ? -1.381 -4.324 2.147 1.00 98.75 104 VAL A N 1
ATOM 810 C CA . VAL A 1 104 ? -2.048 -3.464 1.144 1.00 98.75 104 VAL A CA 1
ATOM 811 C C . VAL A 1 104 ? -1.083 -2.422 0.567 1.00 98.75 104 VAL A C 1
ATOM 813 O O . VAL A 1 104 ? -1.004 -2.257 -0.654 1.00 98.75 104 VAL A O 1
ATOM 816 N N . LEU A 1 105 ? -0.346 -1.709 1.424 1.00 98.50 105 LEU A N 1
ATOM 817 C CA . LEU A 1 105 ? 0.586 -0.667 0.990 1.00 98.50 105 LEU A CA 1
ATOM 818 C C . LEU A 1 105 ? 1.726 -1.237 0.129 1.00 98.50 105 LEU A C 1
ATOM 820 O O . LEU A 1 105 ? 2.116 -0.608 -0.858 1.00 98.50 105 LEU A O 1
ATOM 824 N N . TRP A 1 106 ? 2.209 -2.438 0.449 1.00 98.56 106 TRP A N 1
ATOM 825 C CA . TRP A 1 106 ? 3.246 -3.125 -0.319 1.00 98.56 106 TRP A CA 1
ATOM 826 C C . TRP A 1 106 ? 2.794 -3.404 -1.757 1.00 98.56 106 TRP A C 1
ATOM 828 O O . TRP A 1 106 ? 3.526 -3.117 -2.711 1.00 98.56 106 TRP A O 1
ATOM 838 N N . TYR A 1 107 ? 1.560 -3.887 -1.945 1.00 98.56 107 TYR A N 1
ATOM 839 C CA . TYR A 1 107 ? 1.017 -4.100 -3.289 1.00 98.56 107 TYR A CA 1
ATOM 840 C C . TYR A 1 107 ? 0.785 -2.791 -4.045 1.00 98.56 107 TYR A C 1
ATOM 842 O O . TYR A 1 107 ? 1.050 -2.728 -5.244 1.00 98.56 107 TYR A O 1
ATOM 850 N N . VAL A 1 108 ? 0.345 -1.722 -3.373 1.00 98.62 108 VAL A N 1
ATOM 851 C CA . VAL A 1 108 ? 0.230 -0.399 -4.013 1.00 98.62 108 VAL A CA 1
ATOM 852 C C . VAL A 1 108 ? 1.594 0.076 -4.523 1.00 98.62 108 VAL A C 1
ATOM 854 O O . VAL A 1 108 ? 1.692 0.513 -5.669 1.00 98.62 108 VAL A O 1
ATOM 857 N N . ALA A 1 109 ? 2.648 -0.056 -3.714 1.00 98.50 109 ALA A N 1
ATOM 858 C CA . ALA A 1 109 ? 4.000 0.347 -4.092 1.00 98.50 109 ALA A CA 1
ATOM 859 C C . ALA A 1 109 ? 4.553 -0.466 -5.273 1.00 98.50 109 ALA A C 1
ATOM 861 O O . ALA A 1 109 ? 5.070 0.108 -6.228 1.00 98.50 109 ALA A O 1
ATOM 862 N N . THR A 1 110 ? 4.408 -1.791 -5.255 1.00 98.31 110 THR A N 1
ATOM 863 C CA . THR A 1 110 ? 4.911 -2.653 -6.341 1.00 98.31 110 THR A CA 1
ATOM 864 C C . THR A 1 110 ? 4.118 -2.494 -7.639 1.00 98.31 110 THR A C 1
ATOM 866 O O . THR A 1 110 ? 4.699 -2.567 -8.727 1.00 98.31 110 THR A O 1
ATOM 869 N N . ILE A 1 111 ? 2.813 -2.209 -7.565 1.00 98.38 111 ILE A N 1
ATOM 870 C CA . ILE A 1 111 ? 2.005 -1.830 -8.735 1.00 98.38 111 ILE A CA 1
ATOM 871 C C . ILE A 1 111 ? 2.466 -0.481 -9.290 1.00 98.38 111 ILE A C 1
ATOM 873 O O . ILE A 1 111 ? 2.624 -0.375 -10.504 1.00 98.38 111 ILE A O 1
ATOM 877 N N . ALA A 1 112 ? 2.721 0.516 -8.434 1.00 98.50 112 ALA A N 1
ATOM 878 C CA . ALA A 1 112 ? 3.249 1.813 -8.860 1.00 98.50 112 ALA A CA 1
ATOM 879 C C . ALA A 1 112 ? 4.586 1.648 -9.597 1.00 98.50 112 ALA A C 1
ATOM 881 O O . ALA A 1 112 ? 4.712 2.114 -10.726 1.00 98.50 112 ALA A O 1
ATOM 882 N N . THR A 1 113 ? 5.522 0.868 -9.043 1.00 98.06 113 THR A N 1
ATOM 883 C CA . THR A 1 113 ? 6.795 0.551 -9.713 1.00 98.06 113 THR A CA 1
ATOM 884 C C . THR A 1 113 ? 6.587 -0.154 -11.053 1.00 98.06 113 THR A C 1
ATOM 886 O O . THR A 1 113 ? 7.219 0.202 -12.041 1.00 98.06 113 THR A O 1
ATOM 889 N N . THR A 1 114 ? 5.674 -1.128 -11.122 1.00 98.00 114 THR A N 1
ATOM 890 C CA . THR A 1 114 ? 5.367 -1.849 -12.376 1.00 98.00 114 THR A CA 1
ATOM 891 C C . THR A 1 114 ? 4.762 -0.922 -13.440 1.00 98.00 114 THR A C 1
ATOM 893 O O . THR A 1 114 ? 4.927 -1.156 -14.632 1.00 98.00 114 THR A O 1
ATOM 896 N N . ALA A 1 115 ? 4.055 0.129 -13.020 1.00 98.00 115 ALA A N 1
ATOM 897 C CA . ALA A 1 115 ? 3.441 1.124 -13.894 1.00 98.00 115 ALA A CA 1
ATOM 898 C C . ALA A 1 115 ? 4.349 2.320 -14.221 1.00 98.00 115 ALA A C 1
ATOM 900 O O . ALA A 1 115 ? 3.876 3.238 -14.889 1.00 98.00 115 ALA A O 1
ATOM 901 N N . ASP A 1 116 ? 5.605 2.315 -13.763 1.00 97.69 116 ASP A N 1
ATOM 902 C CA . ASP A 1 116 ? 6.529 3.454 -13.867 1.00 97.69 116 ASP A CA 1
ATOM 903 C C . ASP A 1 116 ? 5.947 4.741 -13.245 1.00 97.69 116 ASP A C 1
ATOM 905 O O . ASP A 1 116 ? 6.001 5.830 -13.813 1.00 97.69 116 ASP A O 1
ATOM 909 N N . LEU A 1 117 ? 5.316 4.594 -12.074 1.00 98.31 117 LEU A N 1
ATOM 910 C CA . LEU A 1 117 ? 4.729 5.685 -11.298 1.00 98.31 117 LEU A CA 1
ATOM 911 C C . LEU A 1 117 ? 5.469 5.881 -9.976 1.00 98.31 117 LEU A C 1
ATOM 913 O O . LEU A 1 117 ? 5.807 4.918 -9.279 1.00 98.31 117 LEU A O 1
ATOM 917 N N . ASP A 1 118 ? 5.633 7.145 -9.598 1.00 97.81 118 ASP A N 1
ATOM 918 C CA . ASP A 1 118 ? 6.177 7.540 -8.306 1.00 97.81 118 ASP A CA 1
ATOM 919 C C . ASP A 1 118 ? 5.080 7.526 -7.224 1.00 97.81 118 ASP A C 1
ATOM 921 O O . ASP A 1 118 ? 4.010 8.135 -7.359 1.00 97.81 118 ASP A O 1
ATOM 925 N N . LEU A 1 119 ? 5.326 6.797 -6.133 1.00 97.62 119 LEU A N 1
ATOM 926 C CA . LEU A 1 119 ? 4.356 6.643 -5.050 1.00 97.62 119 LEU A CA 1
ATOM 927 C C . LEU A 1 119 ? 4.107 7.955 -4.283 1.00 97.62 119 LEU A C 1
ATOM 929 O O . LEU A 1 119 ? 2.983 8.177 -3.817 1.00 97.62 119 LEU A O 1
ATOM 933 N N . SER A 1 120 ? 5.101 8.843 -4.181 1.00 97.38 120 SER A N 1
ATOM 934 C CA . SER A 1 120 ? 4.925 10.179 -3.601 1.00 97.38 120 SER A CA 1
ATOM 935 C C . SER A 1 120 ? 4.019 11.042 -4.468 1.00 97.38 120 SER A C 1
ATOM 937 O O . SER A 1 120 ? 3.117 11.694 -3.938 1.00 97.38 120 SER A O 1
ATOM 939 N N . GLU A 1 121 ? 4.186 11.016 -5.790 1.00 97.56 121 GLU A N 1
ATOM 940 C CA . GLU A 1 121 ? 3.306 11.736 -6.717 1.00 97.56 121 GLU A CA 1
ATOM 941 C C . GLU A 1 121 ? 1.857 11.240 -6.623 1.00 97.56 121 GLU A C 1
ATOM 943 O O . GLU A 1 121 ? 0.926 12.051 -6.563 1.00 97.56 121 GLU A O 1
ATOM 948 N N . ILE A 1 122 ? 1.647 9.921 -6.513 1.00 97.94 122 ILE A N 1
ATOM 949 C CA . ILE A 1 122 ? 0.317 9.331 -6.276 1.00 97.94 122 ILE A CA 1
ATOM 950 C C . ILE A 1 122 ? -0.298 9.883 -4.980 1.00 97.94 122 ILE A C 1
ATOM 952 O O . ILE A 1 122 ? -1.476 10.269 -4.963 1.00 97.94 122 ILE A O 1
ATOM 956 N N . ALA A 1 123 ? 0.477 9.936 -3.893 1.00 97.00 123 ALA A N 1
ATOM 957 C CA . ALA A 1 123 ? 0.016 10.448 -2.606 1.00 97.00 123 ALA A CA 1
ATOM 958 C C . ALA A 1 123 ? -0.322 11.948 -2.672 1.00 97.00 123 ALA A C 1
ATOM 960 O O . ALA A 1 123 ? -1.396 12.359 -2.219 1.00 97.00 123 ALA A O 1
ATOM 961 N N . ILE A 1 124 ? 0.543 12.761 -3.286 1.00 96.81 124 ILE A N 1
ATOM 962 C CA . ILE A 1 124 ? 0.338 14.206 -3.470 1.00 96.81 124 ILE A CA 1
ATOM 963 C C . ILE A 1 124 ? -0.936 14.460 -4.279 1.00 96.81 124 ILE A C 1
ATOM 965 O O . ILE A 1 124 ? -1.831 15.169 -3.806 1.00 96.81 124 ILE A O 1
ATOM 969 N N . ALA A 1 125 ? -1.078 13.814 -5.438 1.00 96.69 125 ALA A N 1
ATOM 970 C CA . ALA A 1 125 ? -2.251 13.961 -6.297 1.00 96.69 125 ALA A CA 1
ATOM 971 C C . ALA A 1 125 ? -3.548 13.546 -5.577 1.00 96.69 125 ALA A C 1
ATOM 973 O O . ALA A 1 125 ? -4.604 14.167 -5.751 1.00 96.69 125 ALA A O 1
ATOM 974 N N . ASN A 1 126 ? -3.492 12.514 -4.726 1.00 95.75 126 ASN A N 1
ATOM 975 C CA . ASN A 1 126 ? -4.631 12.111 -3.907 1.00 95.75 126 ASN A CA 1
ATOM 976 C C . ASN A 1 126 ? -5.042 13.214 -2.920 1.00 95.75 126 ASN A C 1
ATOM 978 O O . ASN A 1 126 ? -6.226 13.563 -2.859 1.00 95.75 126 ASN A O 1
ATOM 982 N N . ILE A 1 127 ? -4.078 13.787 -2.197 1.00 94.38 127 ILE A N 1
ATOM 983 C CA . ILE A 1 127 ? -4.322 14.845 -1.212 1.00 94.38 127 ILE A CA 1
ATOM 984 C C . ILE A 1 127 ? -4.836 16.121 -1.877 1.00 94.38 127 ILE A C 1
ATOM 986 O O . ILE A 1 127 ? -5.795 16.710 -1.380 1.00 94.38 127 ILE A O 1
ATOM 990 N N . GLU A 1 128 ? -4.265 16.544 -3.003 1.00 94.19 128 GLU A N 1
ATOM 991 C CA . GLU A 1 128 ? -4.728 17.727 -3.741 1.00 94.19 128 GLU A CA 1
ATOM 992 C C . GLU A 1 128 ? -6.181 17.579 -4.198 1.00 94.19 128 GLU A C 1
ATOM 994 O O . GLU A 1 128 ? -7.018 18.457 -3.953 1.00 94.19 128 GLU A O 1
ATOM 999 N N . LYS A 1 129 ? -6.517 16.420 -4.775 1.00 93.12 129 LYS A N 1
ATOM 1000 C CA . LYS A 1 129 ? -7.891 16.071 -5.154 1.00 93.12 129 LYS A CA 1
ATOM 1001 C C . LYS A 1 129 ? -8.838 16.119 -3.952 1.00 93.12 129 LYS A C 1
ATOM 1003 O O . LYS A 1 129 ? -9.940 16.662 -4.058 1.00 93.12 129 LYS A O 1
ATOM 1008 N N . LEU A 1 130 ? -8.440 15.549 -2.813 1.00 92.50 130 LEU A N 1
ATOM 1009 C CA . LEU A 1 130 ? -9.275 15.525 -1.610 1.00 92.50 130 LEU A CA 1
ATOM 1010 C C . LEU A 1 130 ? -9.431 16.915 -0.986 1.00 92.50 130 LEU A C 1
ATOM 1012 O O . LEU A 1 130 ? -10.548 17.261 -0.618 1.00 92.50 130 LEU A O 1
ATOM 1016 N N . LYS A 1 131 ? -8.381 17.742 -0.947 1.00 90.69 131 LYS A N 1
ATOM 1017 C CA . LYS A 1 131 ? -8.453 19.139 -0.481 1.00 90.69 131 LYS A CA 1
ATOM 1018 C C . LYS A 1 131 ? -9.383 19.985 -1.347 1.00 90.69 131 LYS A C 1
ATOM 1020 O O . LYS A 1 131 ? -10.174 20.756 -0.815 1.00 90.69 131 LYS A O 1
ATOM 1025 N N . LYS A 1 132 ? -9.351 19.803 -2.672 1.00 89.50 132 LYS A N 1
ATOM 1026 C CA . LYS A 1 132 ? -10.295 20.465 -3.589 1.00 89.50 132 LYS A CA 1
ATOM 1027 C C . LYS A 1 132 ? -11.745 20.068 -3.286 1.00 89.50 132 LYS A C 1
ATOM 1029 O O . LYS A 1 132 ? -12.640 20.906 -3.349 1.00 89.50 132 LYS A O 1
ATOM 1034 N N . ARG A 1 133 ? -11.980 18.795 -2.954 1.00 86.75 133 ARG A N 1
ATOM 1035 C CA . ARG A 1 133 ? -13.318 18.262 -2.650 1.00 86.75 133 ARG A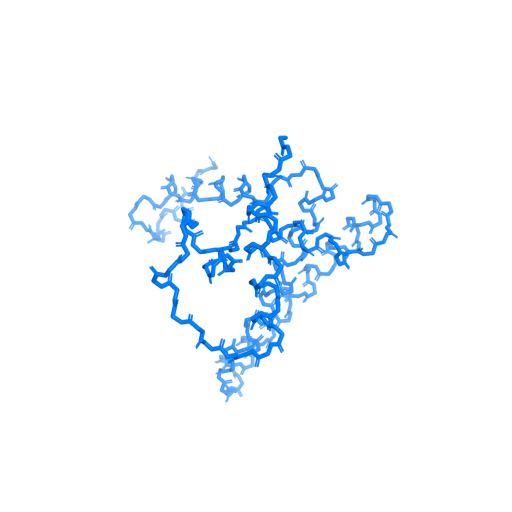 CA 1
ATOM 1036 C C . ARG A 1 133 ? -13.815 18.657 -1.256 1.00 86.75 133 ARG A C 1
ATOM 1038 O O . ARG A 1 133 ? -15.000 18.925 -1.073 1.00 86.75 133 ARG A O 1
ATOM 1045 N N . TYR A 1 134 ? -12.907 18.700 -0.293 1.00 89.19 134 TYR A N 1
ATOM 1046 C CA . TYR A 1 134 ? -13.179 18.815 1.134 1.00 89.19 134 TYR A CA 1
ATOM 1047 C C . TYR A 1 134 ? -12.244 19.860 1.772 1.00 89.19 134 TYR A C 1
ATOM 1049 O O . TYR A 1 134 ? -11.393 19.498 2.585 1.00 89.19 134 TYR A O 1
ATOM 1057 N N . PRO A 1 135 ? -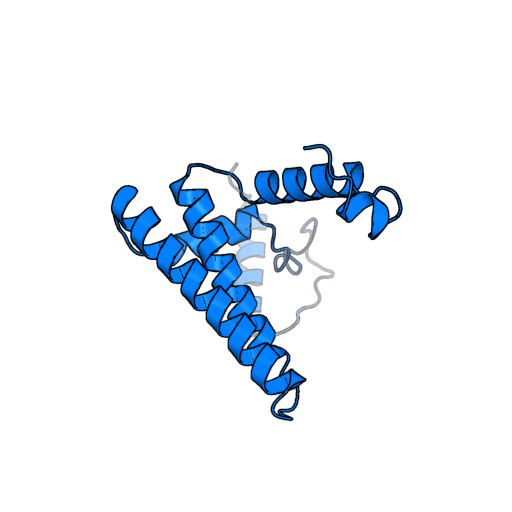12.370 21.155 1.413 1.00 86.69 135 PRO A N 1
ATOM 1058 C CA . PRO A 1 135 ? -11.447 22.194 1.883 1.00 86.69 135 PRO A CA 1
ATOM 1059 C C . PRO A 1 135 ? -11.466 22.376 3.407 1.00 86.69 135 PRO A C 1
ATOM 1061 O O . PRO A 1 135 ? -10.436 22.668 3.997 1.00 86.69 135 PRO A O 1
ATOM 1064 N N . GLU A 1 136 ? -12.615 22.121 4.036 1.00 89.69 136 GLU A N 1
ATOM 1065 C CA . GLU A 1 136 ? -12.828 22.228 5.488 1.00 89.69 136 GLU A CA 1
ATOM 1066 C C . GLU A 1 136 ? -12.949 20.843 6.156 1.00 89.69 136 GLU A C 1
ATOM 1068 O O . GLU A 1 136 ? -13.543 20.702 7.222 1.00 89.69 136 GLU A O 1
ATOM 1073 N N . GLY A 1 137 ? -12.436 19.790 5.506 1.00 86.44 137 GLY A N 1
ATOM 1074 C CA . GLY A 1 137 ? -12.643 18.403 5.925 1.00 86.44 137 GLY A CA 1
ATOM 1075 C C . GLY A 1 137 ? -13.900 17.760 5.329 1.00 86.44 137 GLY A C 1
ATOM 1076 O O . GLY A 1 137 ? -14.580 18.338 4.473 1.00 86.44 137 GLY A O 1
ATOM 1077 N N . PHE A 1 138 ? -14.148 16.506 5.721 1.00 87.75 138 PHE A N 1
ATOM 1078 C CA . PHE A 1 138 ? -15.221 15.690 5.150 1.00 87.75 138 PHE A CA 1
ATOM 1079 C C . PHE A 1 138 ? -16.593 16.338 5.358 1.00 87.75 138 PHE A C 1
ATOM 1081 O O . PHE A 1 138 ? -16.938 16.753 6.460 1.00 87.75 138 PHE A O 1
ATOM 1088 N N . ASP A 1 139 ? -17.376 16.367 4.283 1.00 89.12 139 ASP A N 1
ATOM 1089 C CA . ASP A 1 139 ? -18.732 16.901 4.254 1.00 89.12 139 ASP A CA 1
ATOM 1090 C C . ASP A 1 139 ? -19.615 15.952 3.431 1.00 89.12 139 ASP A C 1
ATOM 1092 O O . ASP A 1 139 ? -19.293 15.608 2.284 1.00 89.12 139 ASP A O 1
ATOM 1096 N N . GLU A 1 140 ? -20.709 15.488 4.036 1.00 87.75 140 GLU A N 1
ATOM 1097 C CA . GLU A 1 140 ? -21.609 14.504 3.428 1.00 87.75 140 GLU A CA 1
ATOM 1098 C C . GLU A 1 140 ? -22.275 15.048 2.158 1.00 87.75 140 GLU A C 1
ATOM 1100 O O . GLU A 1 140 ? -22.340 14.344 1.145 1.00 87.75 140 GLU A O 1
ATOM 1105 N N . GLU A 1 141 ? -22.695 16.316 2.154 1.00 85.50 141 GLU A N 1
ATOM 1106 C CA . GLU A 1 141 ? -23.348 16.925 0.994 1.00 85.50 141 GLU A CA 1
ATOM 1107 C C . GLU A 1 141 ? -22.393 17.057 -0.195 1.00 85.50 141 GLU A C 1
ATOM 1109 O O . GLU A 1 141 ? -22.760 16.729 -1.331 1.00 85.50 141 GLU A O 1
ATOM 1114 N N . LYS A 1 142 ? -21.150 17.486 0.049 1.00 81.69 142 LYS A N 1
ATOM 1115 C CA . LYS A 1 142 ? -20.089 17.537 -0.970 1.00 81.69 142 LYS A CA 1
ATOM 1116 C C . LYS A 1 142 ? -19.711 16.140 -1.462 1.00 81.69 142 LYS A C 1
ATOM 1118 O O . LYS A 1 142 ? -19.337 15.981 -2.623 1.00 81.69 142 LYS A O 1
ATOM 1123 N N . SER A 1 143 ? -19.830 15.113 -0.614 1.00 83.94 143 SER A N 1
ATOM 1124 C CA . SER A 1 143 ? -19.612 13.715 -1.011 1.00 83.94 143 SER A CA 1
ATOM 1125 C C . SER A 1 143 ? -20.697 13.182 -1.949 1.00 83.94 143 SER A C 1
ATOM 1127 O O . SER A 1 143 ? -20.383 12.356 -2.805 1.00 83.94 143 SER A O 1
ATOM 1129 N N . ILE A 1 144 ? -21.942 13.650 -1.824 1.00 86.31 144 ILE A N 1
ATOM 1130 C CA . ILE A 1 144 ? -23.049 13.277 -2.718 1.00 86.31 144 ILE A CA 1
ATOM 1131 C C . ILE A 1 144 ? -22.962 14.053 -4.043 1.00 86.31 144 ILE A C 1
ATOM 1133 O O . ILE A 1 144 ? -23.132 13.473 -5.113 1.00 86.31 144 ILE A O 1
ATOM 1137 N N . LYS A 1 145 ? -22.649 15.354 -3.998 1.00 85.44 145 LYS A N 1
ATOM 1138 C CA . LYS A 1 145 ? -22.620 16.261 -5.166 1.00 85.44 145 LYS A CA 1
ATOM 1139 C C . LYS A 1 145 ? -21.259 16.285 -5.891 1.00 85.44 145 LYS A C 1
ATOM 1141 O O . LYS A 1 145 ? -20.789 17.351 -6.282 1.00 85.44 145 LYS A O 1
ATOM 1146 N N . ARG A 1 146 ? -20.590 15.135 -6.044 1.00 75.81 146 ARG A N 1
ATOM 1147 C CA . ARG A 1 146 ? -19.223 15.070 -6.605 1.00 75.81 146 ARG A CA 1
ATOM 1148 C C . ARG A 1 146 ? -19.167 15.588 -8.047 1.00 75.81 146 ARG A C 1
ATOM 1150 O O . ARG A 1 146 ? -19.768 15.001 -8.937 1.00 75.81 146 ARG A O 1
ATOM 1157 N N . THR A 1 147 ? -18.366 16.622 -8.279 1.00 64.94 147 THR A N 1
ATOM 1158 C CA . THR A 1 147 ? -17.762 16.923 -9.587 1.00 64.94 147 THR A CA 1
ATOM 1159 C C . THR A 1 147 ? -16.380 16.272 -9.650 1.00 64.94 147 THR A C 1
ATOM 1161 O O . THR A 1 147 ? -15.637 16.364 -8.667 1.00 64.94 147 THR A O 1
ATOM 1164 N N . GLU A 1 148 ? -16.073 15.579 -10.753 1.00 59.62 148 GLU A N 1
ATOM 1165 C CA . GLU A 1 148 ? -14.765 14.935 -10.982 1.00 59.62 148 GLU A CA 1
ATOM 1166 C C . GLU A 1 148 ? -13.593 15.930 -10.955 1.00 59.62 148 GLU A C 1
ATOM 1168 O O . GLU A 1 148 ? -13.744 17.087 -11.420 1.00 59.62 148 GLU A O 1
#